Protein AF-A0A5S3XVM9-F1 (afdb_monomer)

Nearest PDB structures (foldseek):
  7xeb-assembly2_B  TM=9.869E-01  e=1.170E-10  Grimontia hollisae
  7vlz-assembly1_A  TM=9.837E-01  e=5.880E-10  Vibrio harveyi VHJR7
  3lmf-assembly1_A  TM=3.390E-01  e=9.776E+00  Nitrosospira multiformis ATCC 25196

Radius of gyration: 15.06 Å; Cα contacts (8 Å, |Δi|>4): 147; chains: 1; bounding box: 38×26×40 Å

Secondary structure (DSSP, 8-state):
--HHHHS-HHHHHHHT-HHHHHHHHHHHHHHHHH--SS--HHHHHHHHHHHHHHHHHHH-TT----TTHHHHHHHHHHHHHTSTTTT--SHHHHHHHHHHHHHHHHTT-TTTTHHHHHHHHHH--HHHHT---

Solvent-accessible surface area (backbone atoms only — not comparable to full-atom values): 7185 Å² total; per-residue (Å²): 132,67,60,82,75,67,50,57,67,80,52,44,42,63,61,49,28,46,68,50,51,37,53,46,20,54,52,34,21,58,47,23,65,66,54,84,34,64,42,46,74,66,54,29,52,41,32,46,50,52,28,30,38,40,52,41,38,75,76,33,89,82,25,75,72,53,88,66,35,62,60,36,42,48,51,17,50,52,29,33,67,69,27,93,38,63,78,45,91,46,35,40,22,49,49,30,48,50,34,48,55,53,25,34,49,48,70,73,42,49,79,80,44,50,68,58,55,52,50,49,68,70,66,60,48,72,74,55,73,74,48,88,87

pLDDT: mean 94.97, std 7.12, range [47.38, 98.94]

Structure (mmCIF, N/CA/C/O backbone):
data_AF-A0A5S3XVM9-F1
#
_entry.id   AF-A0A5S3XVM9-F1
#
loop_
_atom_site.group_PDB
_atom_site.id
_atom_site.type_symbol
_atom_site.label_atom_id
_atom_site.label_alt_id
_atom_site.label_comp_id
_atom_site.label_asym_id
_atom_site.label_entity_id
_atom_site.label_seq_id
_atom_site.pdbx_PDB_ins_code
_atom_site.Cartn_x
_atom_site.Cartn_y
_atom_site.Cartn_z
_atom_site.occupancy
_atom_site.B_iso_or_equiv
_atom_site.auth_seq_id
_atom_site.auth_comp_id
_atom_site.auth_asym_id
_atom_site.auth_atom_id
_atom_site.pdbx_PDB_model_num
ATOM 1 N N . ILE A 1 1 ? -17.166 11.830 -5.528 1.00 47.38 1 ILE A N 1
ATOM 2 C CA . ILE A 1 1 ? -16.435 11.640 -4.253 1.00 47.38 1 ILE A CA 1
ATOM 3 C C . ILE A 1 1 ? -16.619 10.179 -3.873 1.00 47.38 1 ILE A C 1
ATOM 5 O O . ILE A 1 1 ? -17.742 9.706 -3.960 1.00 47.38 1 ILE A O 1
ATOM 9 N N . ASN A 1 2 ? -15.532 9.458 -3.594 1.00 71.69 2 ASN A N 1
ATOM 10 C CA . ASN A 1 2 ? -15.569 8.036 -3.247 1.00 71.69 2 ASN A CA 1
ATOM 11 C C . ASN A 1 2 ? -16.148 7.871 -1.827 1.00 71.69 2 ASN A C 1
ATOM 13 O O . ASN A 1 2 ? -15.693 8.543 -0.896 1.00 71.69 2 ASN A O 1
ATOM 17 N N . GLU A 1 3 ? -17.158 7.014 -1.663 1.00 84.81 3 GLU A N 1
ATOM 18 C CA . GLU A 1 3 ? -17.840 6.794 -0.379 1.00 84.81 3 GLU A CA 1
ATOM 19 C C . GLU A 1 3 ? -16.887 6.263 0.702 1.00 84.81 3 GLU A C 1
ATOM 21 O O . GLU A 1 3 ? -17.074 6.580 1.874 1.00 84.81 3 GLU A O 1
ATOM 26 N N . LEU A 1 4 ? -15.795 5.583 0.320 1.00 86.50 4 LEU A N 1
ATOM 27 C CA . LEU A 1 4 ? -14.759 5.105 1.247 1.00 86.50 4 LEU A CA 1
ATOM 28 C C . LEU A 1 4 ? -14.209 6.210 2.167 1.00 86.50 4 LEU A C 1
ATOM 30 O O . LEU A 1 4 ? -13.967 5.957 3.344 1.00 86.50 4 LEU A O 1
ATOM 34 N N . PHE A 1 5 ? -14.049 7.436 1.664 1.00 93.19 5 PHE A N 1
ATOM 35 C CA . PHE A 1 5 ? -13.450 8.549 2.418 1.00 93.19 5 PHE A CA 1
ATOM 36 C C . PHE A 1 5 ? -14.481 9.413 3.151 1.00 93.19 5 PHE A C 1
ATOM 38 O O . PHE A 1 5 ? -14.125 10.179 4.040 1.00 93.19 5 PHE A O 1
ATOM 45 N N . SER A 1 6 ? -15.754 9.335 2.756 1.00 92.44 6 SER A N 1
ATOM 46 C CA . SER A 1 6 ? -16.795 10.303 3.144 1.00 92.44 6 SER A CA 1
ATOM 47 C C . SER A 1 6 ? -18.045 9.668 3.755 1.00 92.44 6 SER A C 1
ATOM 49 O O . SER A 1 6 ? -19.023 10.368 4.016 1.00 92.44 6 SER A O 1
ATOM 51 N N . ALA A 1 7 ? -18.020 8.353 3.993 1.00 93.75 7 ALA A N 1
ATOM 52 C CA . ALA A 1 7 ? -19.088 7.643 4.680 1.00 93.75 7 ALA A CA 1
ATOM 53 C C . ALA A 1 7 ? -19.375 8.252 6.071 1.00 93.75 7 ALA A C 1
ATOM 55 O O . ALA A 1 7 ? -18.475 8.812 6.700 1.00 93.75 7 ALA A O 1
ATOM 56 N N . PRO A 1 8 ? -20.611 8.125 6.591 1.00 94.94 8 PRO A N 1
ATOM 57 C CA . PRO A 1 8 ? -20.937 8.564 7.948 1.00 94.94 8 PRO A CA 1
ATOM 58 C C . PRO A 1 8 ? -20.008 7.942 9.003 1.00 94.94 8 PRO A C 1
ATOM 60 O O . PRO A 1 8 ? -19.632 6.778 8.860 1.00 94.94 8 PRO A O 1
ATOM 63 N N . SER A 1 9 ? -19.709 8.668 10.093 1.00 93.62 9 SER A N 1
ATOM 64 C CA . SER A 1 9 ? -18.784 8.199 11.152 1.00 93.62 9 SER A CA 1
ATOM 65 C C . SER A 1 9 ? -19.123 6.787 11.654 1.00 93.62 9 SER A C 1
ATOM 67 O O . SER A 1 9 ? -18.260 5.918 11.732 1.00 93.62 9 SER A O 1
ATOM 69 N N . SER A 1 10 ? -20.409 6.498 11.879 1.00 93.75 10 SER A N 1
ATOM 70 C CA . SER A 1 10 ? -20.860 5.179 12.338 1.00 93.75 10 SER A CA 1
ATOM 71 C C . SER A 1 10 ? -20.529 4.032 11.378 1.00 93.75 10 SER A C 1
ATOM 73 O O . SER A 1 10 ? -20.345 2.903 11.829 1.00 93.75 10 SER A O 1
ATOM 75 N N . ILE A 1 11 ? -20.465 4.304 10.072 1.00 95.56 11 ILE A N 1
ATOM 76 C CA . ILE A 1 11 ? -20.041 3.342 9.051 1.00 95.56 11 ILE A CA 1
ATOM 77 C C . ILE A 1 11 ? -18.518 3.257 9.022 1.00 95.56 11 ILE A C 1
ATOM 79 O O . ILE A 1 11 ? -17.975 2.157 8.994 1.00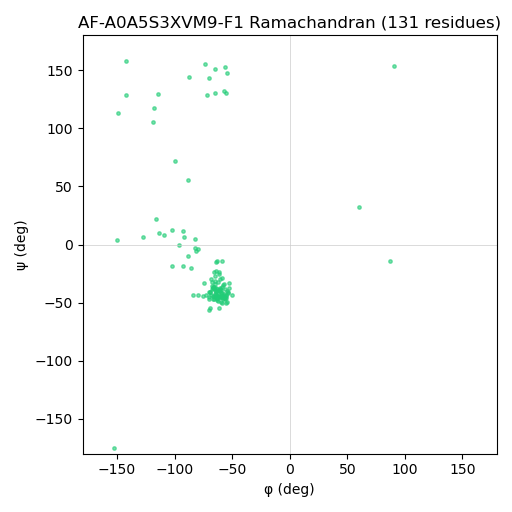 95.56 11 ILE A O 1
ATOM 83 N N . GLN A 1 12 ? -17.828 4.396 9.091 1.00 96.44 12 GLN A N 1
ATOM 84 C CA . GLN A 1 12 ? -16.367 4.451 9.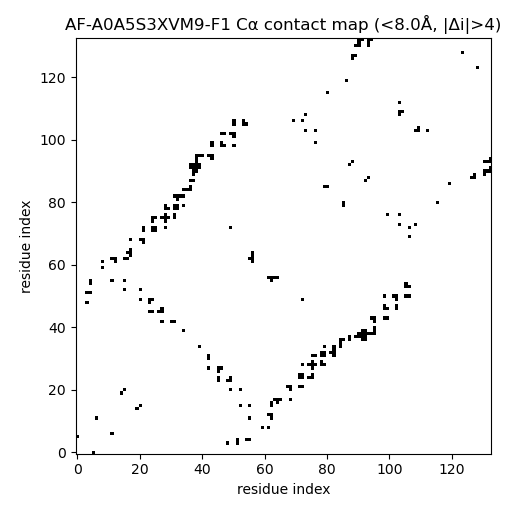130 1.00 96.44 12 GLN A CA 1
ATOM 85 C C . GLN A 1 12 ? -15.783 3.616 10.278 1.00 96.44 12 GLN A C 1
ATOM 87 O O . GLN A 1 12 ? -14.903 2.800 10.021 1.00 96.44 12 GLN A O 1
ATOM 92 N N . SER A 1 13 ? -16.318 3.720 11.500 1.00 94.50 13 SER A N 1
ATOM 93 C CA . SER A 1 13 ? -15.855 2.921 12.649 1.00 94.50 13 SER A CA 1
ATOM 94 C C . SER A 1 13 ? -16.115 1.418 12.520 1.00 94.50 13 SER A C 1
ATOM 96 O O . SER A 1 13 ? -15.433 0.622 13.160 1.00 94.50 13 SER A O 1
ATOM 98 N N . GLN A 1 14 ? -17.090 1.005 11.707 1.00 94.88 14 GLN A N 1
ATOM 99 C CA . GLN A 1 14 ? -17.353 -0.414 11.444 1.00 94.88 14 GLN A CA 1
ATOM 100 C C . GLN A 1 14 ? -16.456 -0.958 10.335 1.00 94.88 14 GLN A C 1
ATOM 102 O O . GLN A 1 14 ? -15.930 -2.065 10.443 1.00 94.88 14 GLN A O 1
ATOM 107 N N . VAL A 1 15 ? -16.301 -0.183 9.262 1.00 96.06 15 VAL A N 1
ATOM 108 C CA . VAL A 1 15 ? -15.509 -0.565 8.094 1.00 96.06 15 VAL A CA 1
ATOM 109 C C . VAL A 1 15 ? -14.033 -0.566 8.472 1.00 96.06 15 VAL A C 1
ATOM 111 O O . VAL A 1 15 ? -13.393 -1.611 8.424 1.00 96.06 15 VAL A O 1
ATOM 114 N N . TYR A 1 16 ? -13.511 0.546 8.979 1.00 98.06 16 TYR A N 1
ATOM 115 C CA . TYR A 1 16 ? -12.106 0.691 9.350 1.00 98.06 16 TYR A CA 1
ATOM 116 C C . TYR A 1 16 ? -11.854 0.247 10.793 1.00 98.06 16 TYR A C 1
ATOM 118 O O . TYR A 1 16 ? -11.328 0.986 11.617 1.00 98.06 16 TYR A O 1
ATOM 126 N N . SER A 1 17 ? -12.234 -0.986 11.124 1.00 98.25 17 SER A N 1
ATOM 127 C CA . SER A 1 17 ? -11.763 -1.619 12.356 1.00 98.25 17 SER A CA 1
ATOM 128 C C . SER A 1 17 ? -10.297 -2.037 12.204 1.00 98.25 17 SER A C 1
ATOM 130 O O . SER A 1 17 ? -9.827 -2.298 11.091 1.00 98.25 17 SER A O 1
ATOM 132 N N . SER A 1 18 ? -9.569 -2.155 13.322 1.00 98.62 18 SER A N 1
ATOM 133 C CA . SER A 1 18 ? -8.189 -2.662 13.280 1.00 98.62 18 SER A CA 1
ATOM 134 C C . SER A 1 18 ? -8.129 -4.036 12.600 1.00 98.62 18 SER A C 1
ATOM 136 O O . SER A 1 18 ? -7.272 -4.258 11.751 1.00 98.62 18 SER A O 1
ATOM 138 N N . ASP A 1 19 ? -9.060 -4.943 12.917 1.00 98.69 19 ASP A N 1
ATOM 139 C CA . ASP A 1 19 ? -9.080 -6.306 12.367 1.00 98.69 19 ASP A CA 1
ATOM 140 C C . ASP A 1 19 ? -9.291 -6.312 10.849 1.00 98.69 19 ASP A C 1
ATOM 142 O O . ASP A 1 19 ? -8.613 -7.049 10.130 1.00 98.69 19 ASP A O 1
ATOM 146 N N . ASN A 1 20 ? -10.172 -5.445 10.340 1.00 98.69 20 ASN A N 1
ATOM 147 C CA . ASN A 1 20 ? -10.393 -5.316 8.902 1.00 98.69 20 ASN A CA 1
ATOM 148 C C . ASN A 1 20 ? -9.150 -4.757 8.203 1.00 98.69 20 ASN A C 1
ATOM 150 O O . ASN A 1 20 ? -8.725 -5.299 7.184 1.00 98.69 20 ASN A O 1
ATOM 154 N N . MET A 1 21 ? -8.530 -3.717 8.772 1.00 98.81 21 MET A N 1
ATOM 155 C CA . MET A 1 21 ? -7.273 -3.169 8.254 1.00 98.81 21 MET A CA 1
ATOM 156 C C . MET A 1 21 ? -6.167 -4.232 8.230 1.00 98.81 21 MET A C 1
ATOM 158 O O . MET A 1 21 ? -5.459 -4.352 7.233 1.00 98.81 21 MET A O 1
ATOM 162 N N . TYR A 1 22 ? -6.061 -5.062 9.276 1.00 98.88 22 TYR A N 1
ATOM 163 C CA . TYR A 1 22 ? -5.118 -6.185 9.322 1.00 98.88 22 TYR A CA 1
ATOM 164 C C . TYR A 1 22 ? -5.347 -7.189 8.200 1.00 98.88 22 TYR A C 1
ATOM 166 O O . TYR A 1 22 ? -4.407 -7.628 7.537 1.00 98.88 22 TYR A O 1
ATOM 174 N N . ALA A 1 23 ? -6.602 -7.610 8.032 1.00 98.88 23 ALA A N 1
ATOM 175 C CA . ALA A 1 23 ? -6.970 -8.652 7.093 1.00 98.88 23 ALA A CA 1
ATOM 176 C C . ALA A 1 23 ? -6.691 -8.190 5.661 1.00 98.88 23 ALA A C 1
ATOM 178 O O . ALA A 1 23 ? -6.075 -8.924 4.887 1.00 98.88 23 ALA A O 1
ATOM 179 N N . VAL A 1 24 ? -7.061 -6.945 5.345 1.00 98.88 24 VAL A N 1
ATOM 180 C CA . VAL A 1 24 ? -6.777 -6.317 4.051 1.00 98.88 24 VAL A CA 1
ATOM 181 C C . VAL A 1 24 ? -5.272 -6.177 3.829 1.00 98.88 24 VAL A C 1
ATOM 183 O O . VAL A 1 24 ? -4.793 -6.547 2.761 1.00 98.88 24 VAL A O 1
ATOM 186 N N . ALA A 1 25 ? -4.507 -5.729 4.829 1.00 98.94 25 ALA A N 1
ATOM 187 C CA . ALA A 1 25 ? -3.053 -5.611 4.719 1.00 98.94 25 ALA A CA 1
ATOM 188 C C . ALA A 1 25 ? -2.378 -6.963 4.439 1.00 98.94 25 ALA A C 1
ATOM 190 O O . ALA A 1 25 ? -1.539 -7.070 3.546 1.00 98.94 25 ALA A O 1
ATOM 191 N N . ASN A 1 26 ? -2.781 -8.026 5.138 1.00 98.88 26 ASN A N 1
ATOM 192 C CA . ASN A 1 26 ? -2.246 -9.365 4.888 1.00 98.88 26 ASN A CA 1
ATOM 193 C C . ASN A 1 26 ? -2.629 -9.903 3.504 1.00 98.88 26 ASN A C 1
ATOM 195 O O . ASN A 1 26 ? -1.808 -10.552 2.859 1.00 98.88 26 ASN A O 1
ATOM 199 N N . HIS A 1 27 ? -3.841 -9.614 3.024 1.00 98.81 27 HIS A N 1
ATOM 200 C CA . HIS A 1 27 ? -4.245 -9.995 1.673 1.00 98.81 27 HIS A CA 1
ATOM 201 C C . HIS A 1 27 ? -3.432 -9.238 0.615 1.00 98.81 27 HIS A C 1
ATOM 203 O O . HIS A 1 27 ? -2.880 -9.853 -0.299 1.00 98.81 27 HIS A O 1
ATOM 209 N N . ALA A 1 28 ? -3.285 -7.919 0.780 1.00 98.88 28 ALA A N 1
ATOM 210 C CA . ALA A 1 28 ? -2.457 -7.088 -0.087 1.00 98.88 28 ALA A CA 1
ATOM 211 C C . ALA A 1 28 ? -1.010 -7.594 -0.112 1.00 98.88 28 ALA A C 1
ATOM 213 O O . ALA A 1 28 ? -0.432 -7.730 -1.182 1.00 98.88 28 ALA A O 1
ATOM 214 N N . LYS A 1 29 ? -0.444 -7.982 1.040 1.00 98.94 29 LYS A N 1
ATOM 215 C CA . LYS A 1 29 ? 0.891 -8.592 1.124 1.00 98.94 29 LYS A CA 1
ATOM 216 C C . LYS A 1 29 ? 1.018 -9.840 0.247 1.00 98.94 29 LYS A C 1
ATOM 218 O O . LYS A 1 29 ? 2.003 -9.963 -0.477 1.00 98.94 29 LYS A O 1
ATOM 223 N N . SER A 1 30 ? 0.049 -10.756 0.292 1.00 98.75 30 SER A N 1
ATOM 224 C CA . SER A 1 30 ? 0.073 -11.974 -0.530 1.00 98.75 30 SER A CA 1
ATOM 225 C C . SER A 1 30 ? 0.006 -11.680 -2.032 1.00 98.75 30 SER A C 1
ATOM 227 O O . SER A 1 30 ? 0.748 -12.285 -2.808 1.00 98.75 30 SER A O 1
ATOM 229 N N . LEU A 1 31 ? -0.830 -10.725 -2.448 1.00 98.75 31 LEU A N 1
ATOM 230 C CA . LEU A 1 31 ? -0.902 -10.301 -3.849 1.00 98.75 31 LEU A CA 1
ATOM 231 C C . LEU A 1 31 ? 0.378 -9.576 -4.284 1.00 98.75 31 LEU A C 1
ATOM 233 O O . LEU A 1 31 ? 0.951 -9.914 -5.313 1.00 98.75 31 LEU A O 1
ATOM 237 N N . SER A 1 32 ? 0.917 -8.680 -3.457 1.00 98.81 32 SER A N 1
ATOM 238 C CA . SER A 1 32 ? 2.193 -8.000 -3.704 1.00 98.81 32 SER A CA 1
ATOM 239 C C . SER A 1 32 ? 3.355 -8.971 -3.952 1.00 98.81 32 SER A C 1
ATOM 241 O O . SER A 1 32 ? 4.175 -8.750 -4.844 1.00 98.81 32 SER A O 1
ATOM 243 N N . GLN A 1 33 ? 3.421 -10.082 -3.210 1.00 98.69 33 GLN A N 1
ATOM 244 C CA . GLN A 1 33 ? 4.450 -11.117 -3.395 1.00 98.69 33 GLN A CA 1
ATOM 245 C C . GLN A 1 33 ? 4.363 -11.828 -4.751 1.00 98.69 33 GLN A C 1
ATOM 247 O O . GLN A 1 33 ? 5.370 -12.337 -5.236 1.00 98.69 33 GLN A O 1
ATOM 252 N N . THR A 1 34 ? 3.172 -11.880 -5.348 1.00 98.25 34 THR A N 1
ATOM 253 C CA . THR A 1 34 ? 2.897 -12.595 -6.605 1.00 98.25 34 THR A CA 1
ATOM 254 C C . THR A 1 34 ? 2.537 -11.658 -7.758 1.00 98.25 34 THR A C 1
ATOM 256 O O . THR A 1 34 ? 2.153 -12.118 -8.830 1.00 98.25 34 THR A O 1
ATOM 259 N N . TYR A 1 35 ? 2.707 -10.349 -7.555 1.00 98.62 35 TYR A N 1
ATOM 260 C CA . TYR A 1 35 ? 2.373 -9.312 -8.519 1.00 98.62 35 TYR A CA 1
ATOM 261 C C . TYR A 1 35 ? 3.095 -9.520 -9.857 1.00 98.62 35 TYR A C 1
ATOM 263 O O . TYR A 1 35 ? 4.304 -9.753 -9.892 1.00 98.62 35 TYR A O 1
ATOM 271 N N . ALA A 1 36 ? 2.333 -9.423 -10.949 1.00 98.06 36 ALA A N 1
ATOM 272 C CA . ALA A 1 36 ? 2.767 -9.792 -12.297 1.00 98.06 36 ALA A CA 1
ATOM 273 C C . ALA A 1 36 ? 3.283 -8.616 -13.152 1.00 98.06 36 ALA A C 1
ATOM 275 O O . ALA A 1 36 ? 3.638 -8.824 -14.310 1.00 98.06 36 ALA A O 1
ATOM 276 N N . GLY A 1 37 ? 3.282 -7.385 -12.623 1.00 96.56 37 GLY A N 1
ATOM 277 C CA . GLY A 1 37 ? 3.893 -6.222 -13.281 1.00 96.56 37 GLY A CA 1
ATOM 278 C C . GLY A 1 37 ? 3.038 -5.429 -14.264 1.00 96.56 37 GLY A C 1
ATOM 279 O O . GLY A 1 37 ? 3.391 -4.308 -14.600 1.00 96.56 37 GLY A O 1
ATOM 280 N N . GLY A 1 38 ? 1.894 -5.949 -14.706 1.00 95.50 38 GLY A N 1
ATOM 281 C CA . GLY A 1 38 ? 1.004 -5.275 -15.668 1.00 95.50 38 GLY A CA 1
ATOM 282 C C . GLY A 1 38 ? -0.117 -4.431 -15.053 1.00 95.50 38 GLY A C 1
ATOM 283 O O . GLY A 1 38 ? -1.048 -4.068 -15.768 1.00 95.50 38 GLY A O 1
ATOM 284 N N . GLY A 1 39 ? -0.068 -4.170 -13.745 1.00 96.38 39 GLY A N 1
ATOM 285 C CA . GLY A 1 39 ? -1.207 -3.674 -12.965 1.00 96.38 39 GLY A CA 1
ATOM 286 C C . GLY A 1 39 ? -2.056 -4.796 -12.362 1.00 96.38 39 GLY A C 1
ATOM 287 O O . GLY A 1 39 ? -2.068 -5.915 -12.873 1.00 96.38 39 GLY A O 1
ATOM 288 N N . ASP A 1 40 ? -2.733 -4.503 -11.254 1.00 97.94 40 ASP A N 1
ATOM 289 C CA . ASP A 1 40 ? -3.614 -5.438 -10.551 1.00 97.94 40 ASP A CA 1
ATOM 290 C C . ASP A 1 40 ? -4.752 -4.669 -9.859 1.00 97.94 40 ASP A C 1
ATOM 292 O O . ASP A 1 40 ? -4.528 -3.899 -8.924 1.00 97.94 40 ASP A O 1
ATOM 296 N N . VAL A 1 41 ? -5.982 -4.876 -10.341 1.00 97.12 41 VAL A N 1
ATOM 297 C CA . VAL A 1 41 ? -7.171 -4.144 -9.875 1.00 97.12 41 VAL A CA 1
ATOM 298 C C . VAL A 1 41 ? -7.561 -4.501 -8.441 1.00 97.12 41 VAL A C 1
ATOM 300 O O . VAL A 1 41 ? -8.108 -3.658 -7.730 1.00 97.12 41 VAL A O 1
ATOM 303 N N . ASP A 1 42 ? -7.271 -5.730 -8.009 1.00 97.81 42 ASP A N 1
ATOM 304 C CA . ASP A 1 42 ? -7.559 -6.172 -6.649 1.00 97.81 42 ASP A CA 1
ATOM 305 C C . ASP A 1 42 ? -6.537 -5.544 -5.703 1.00 97.81 42 ASP A C 1
ATO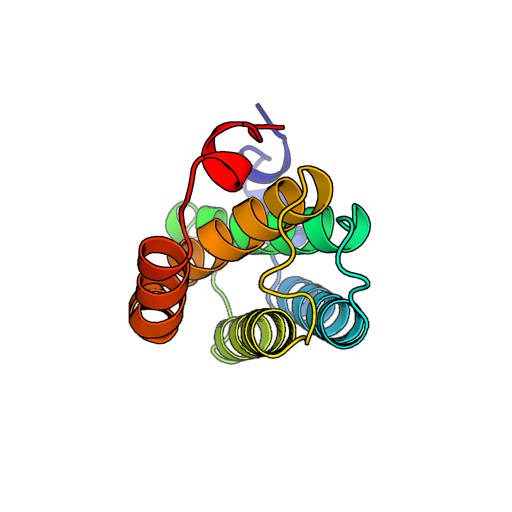M 307 O O . ASP A 1 42 ? -6.902 -4.978 -4.672 1.00 97.81 42 ASP A O 1
ATOM 311 N N . LEU A 1 43 ? -5.259 -5.548 -6.087 1.00 98.38 43 LEU A N 1
ATOM 312 C CA . LEU A 1 43 ? -4.206 -4.903 -5.309 1.00 98.38 43 LEU A CA 1
ATOM 313 C C . LEU A 1 43 ? -4.423 -3.387 -5.190 1.00 98.38 43 LEU A C 1
ATOM 315 O O . LEU A 1 43 ? -4.283 -2.835 -4.098 1.00 98.38 43 LEU A O 1
ATOM 319 N N . GLU A 1 44 ? -4.834 -2.731 -6.278 1.00 97.94 44 GLU A N 1
ATOM 320 C CA . GLU A 1 44 ? -5.263 -1.327 -6.284 1.00 97.94 44 GLU A CA 1
ATOM 321 C C . GLU A 1 44 ? -6.389 -1.068 -5.281 1.00 97.94 44 GLU A C 1
ATOM 323 O O . GLU A 1 44 ? -6.283 -0.161 -4.456 1.00 97.94 44 GLU A O 1
ATOM 328 N N . ALA A 1 45 ? -7.452 -1.877 -5.309 1.00 98.06 45 ALA A N 1
ATOM 329 C CA . ALA A 1 45 ? -8.593 -1.716 -4.413 1.00 98.06 45 ALA A CA 1
ATOM 330 C C . ALA A 1 45 ? -8.216 -1.916 -2.935 1.00 98.06 45 ALA A C 1
ATOM 332 O O . ALA A 1 45 ? -8.718 -1.200 -2.064 1.00 98.06 45 ALA A O 1
ATOM 333 N N . LEU A 1 46 ? -7.314 -2.855 -2.639 1.00 98.69 46 LEU A N 1
ATOM 334 C CA . LEU A 1 46 ? -6.849 -3.110 -1.275 1.00 98.69 46 LEU A CA 1
ATOM 335 C C . LEU A 1 46 ? -5.978 -1.960 -0.755 1.00 98.69 46 LEU A C 1
ATOM 337 O O . LEU A 1 46 ? -6.201 -1.495 0.361 1.00 98.69 46 LEU A O 1
ATOM 341 N N . PHE A 1 47 ? -5.033 -1.446 -1.548 1.00 98.62 47 PHE A N 1
ATOM 342 C CA . PHE A 1 47 ? -4.245 -0.276 -1.144 1.00 98.62 47 PHE A CA 1
ATOM 343 C C . PHE A 1 47 ? -5.101 0.990 -1.038 1.00 98.62 47 PHE A C 1
ATOM 345 O O . PHE A 1 47 ? -4.957 1.737 -0.072 1.00 98.62 47 PHE A O 1
ATOM 352 N N . LEU A 1 48 ? -6.074 1.176 -1.932 1.00 98.06 48 LEU A N 1
ATOM 353 C CA . LEU A 1 48 ? -7.071 2.242 -1.831 1.00 98.06 48 LEU A CA 1
ATOM 354 C C . LEU A 1 48 ? -7.845 2.183 -0.506 1.00 98.06 48 LEU A C 1
ATOM 356 O O . LEU A 1 48 ? -8.057 3.217 0.133 1.00 98.06 48 LEU A O 1
ATOM 360 N N . TYR A 1 49 ? -8.265 0.987 -0.092 1.00 98.44 49 TYR A N 1
ATOM 361 C CA . TYR A 1 49 ? -8.936 0.771 1.187 1.00 98.44 49 TYR A CA 1
ATOM 362 C C . TYR A 1 49 ? -8.025 1.122 2.369 1.00 98.44 49 TYR A C 1
ATOM 364 O O . TYR A 1 49 ? -8.446 1.837 3.277 1.00 98.44 49 TYR A O 1
ATOM 372 N N . LEU A 1 50 ? -6.766 0.669 2.349 1.00 98.75 50 LEU A N 1
ATOM 373 C CA . LEU A 1 50 ? -5.793 0.963 3.407 1.00 98.75 50 LEU A CA 1
ATOM 374 C C . LEU A 1 50 ? -5.503 2.465 3.506 1.00 98.75 50 LEU A C 1
ATOM 376 O O . LEU A 1 50 ? -5.518 3.026 4.602 1.00 98.75 50 LEU A O 1
ATOM 380 N N . ARG A 1 51 ? -5.316 3.133 2.363 1.00 98.50 51 ARG A N 1
ATOM 381 C CA . ARG A 1 51 ? -5.209 4.592 2.273 1.00 98.50 51 ARG A CA 1
ATOM 382 C C . ARG A 1 51 ? -6.411 5.279 2.915 1.00 98.50 51 ARG A C 1
ATOM 384 O O . ARG A 1 51 ? -6.239 6.199 3.711 1.00 98.50 51 ARG A O 1
ATOM 391 N N . ALA A 1 52 ? -7.622 4.849 2.562 1.00 98.25 52 ALA A N 1
ATOM 392 C CA . ALA A 1 52 ? -8.845 5.425 3.105 1.00 98.25 52 ALA A CA 1
ATOM 393 C C . ALA A 1 52 ? -8.953 5.215 4.621 1.00 98.25 52 ALA A C 1
ATOM 395 O O . ALA A 1 52 ? -9.351 6.138 5.324 1.00 98.25 52 ALA A O 1
ATOM 396 N N . GLY A 1 53 ? -8.529 4.057 5.131 1.00 98.31 53 GLY A N 1
ATOM 397 C CA . GLY A 1 53 ? -8.488 3.779 6.564 1.00 98.31 53 GLY A CA 1
ATOM 398 C C . GLY A 1 53 ? -7.610 4.758 7.340 1.00 98.31 53 GLY A C 1
ATOM 399 O O . GLY A 1 53 ? -8.092 5.358 8.295 1.00 98.31 53 GLY A O 1
ATOM 400 N N . PHE A 1 54 ? -6.365 4.984 6.909 1.00 98.38 54 PHE A N 1
ATOM 401 C CA . PHE A 1 54 ? -5.481 5.958 7.569 1.00 98.38 54 PHE A CA 1
ATOM 402 C C . PHE A 1 54 ? -5.961 7.404 7.420 1.00 98.38 54 PHE A C 1
ATOM 404 O O . PHE A 1 54 ? -5.874 8.184 8.365 1.00 98.38 54 PHE A O 1
ATOM 411 N N . TYR A 1 55 ? -6.528 7.763 6.264 1.00 97.38 55 TYR A N 1
ATOM 412 C CA . TYR A 1 55 ? -7.182 9.063 6.108 1.00 97.38 55 TYR A CA 1
ATOM 413 C C . TYR A 1 55 ? -8.303 9.243 7.140 1.00 97.38 55 TYR A C 1
ATOM 415 O O . TYR A 1 55 ? -8.395 10.280 7.792 1.00 97.38 55 TYR A O 1
ATOM 423 N N . VAL A 1 56 ? -9.160 8.234 7.302 1.00 97.75 56 VAL A N 1
ATOM 424 C CA . VAL A 1 56 ? -10.271 8.286 8.252 1.00 97.75 56 VAL A CA 1
ATOM 425 C C . VAL A 1 56 ? -9.771 8.333 9.691 1.00 97.75 56 VAL A C 1
ATOM 427 O O . VAL A 1 56 ? -10.267 9.168 10.434 1.00 97.75 56 VAL A O 1
ATOM 430 N N . GLU A 1 57 ? -8.791 7.514 10.076 1.00 97.81 57 GLU A N 1
ATOM 431 C CA . GLU A 1 57 ? -8.182 7.558 11.416 1.00 97.81 57 GLU A CA 1
ATOM 432 C C . GLU A 1 57 ? -7.681 8.969 11.764 1.00 97.81 57 GLU A C 1
ATOM 434 O O . GLU A 1 57 ? -7.903 9.462 12.867 1.00 97.81 57 GLU A O 1
ATOM 439 N N . PHE A 1 58 ? -7.078 9.670 10.799 1.00 96.50 58 PHE A N 1
ATOM 440 C CA . PHE A 1 58 ? -6.585 11.029 11.013 1.00 96.50 58 PHE A CA 1
ATOM 441 C C . PHE A 1 58 ? -7.703 12.056 11.279 1.00 96.50 58 PHE A C 1
ATOM 443 O O . PHE A 1 58 ? -7.524 12.981 12.072 1.00 96.50 58 PHE A O 1
ATOM 450 N N . TYR A 1 59 ? -8.856 11.930 10.611 1.00 96.50 59 TYR A N 1
ATOM 451 C CA . TYR A 1 59 ? -9.940 12.924 10.671 1.00 96.50 59 TYR A CA 1
ATOM 452 C C . TYR A 1 59 ? -11.115 12.540 11.577 1.00 96.50 59 TYR A C 1
ATOM 454 O O . TYR A 1 59 ? -11.903 13.412 11.953 1.00 96.50 59 TYR A O 1
ATOM 462 N N . ASN A 1 60 ? -11.260 11.263 11.923 1.00 96.19 60 ASN A N 1
ATOM 463 C CA . ASN A 1 60 ? -12.358 10.736 12.718 1.00 96.19 60 ASN A CA 1
ATOM 464 C C . ASN A 1 60 ? -11.829 10.111 14.014 1.00 96.19 60 ASN A C 1
ATOM 466 O O . ASN A 1 60 ? -11.339 8.988 14.021 1.00 96.19 60 ASN A O 1
ATOM 470 N N . ALA A 1 61 ? -12.023 10.817 15.130 1.00 95.25 61 ALA A N 1
ATOM 471 C CA . ALA A 1 61 ? -11.588 10.374 16.455 1.00 95.25 61 ALA A CA 1
ATOM 472 C C . ALA A 1 61 ? -12.271 9.081 16.953 1.00 95.25 61 ALA A C 1
ATOM 474 O O . ALA A 1 61 ? -11.788 8.478 17.911 1.00 95.25 61 ALA A O 1
ATOM 475 N N . ASP A 1 62 ? -13.370 8.646 16.323 1.00 95.81 62 ASP A N 1
ATOM 476 C CA . ASP A 1 62 ? -14.032 7.366 16.614 1.00 95.81 62 ASP A CA 1
ATOM 477 C C . ASP A 1 62 ? -13.321 6.167 15.948 1.00 95.81 62 ASP A C 1
ATOM 479 O O . ASP A 1 62 ? -13.735 5.017 16.128 1.00 95.81 62 ASP A O 1
ATOM 483 N N . VAL A 1 63 ? -12.278 6.416 15.150 1.00 97.69 63 VAL A N 1
ATOM 484 C CA . VAL A 1 63 ? -11.446 5.403 14.497 1.00 97.69 63 VAL A CA 1
ATOM 485 C C . VAL A 1 63 ? -10.021 5.549 15.007 1.00 97.69 63 VAL A C 1
ATOM 487 O O . VAL A 1 63 ? -9.385 6.574 14.808 1.00 97.69 63 VAL A O 1
ATOM 490 N N . ASN A 1 64 ? -9.519 4.512 15.669 1.00 97.19 64 ASN A N 1
ATOM 491 C CA . ASN A 1 64 ? -8.144 4.466 16.149 1.00 97.19 64 ASN A CA 1
ATOM 492 C C . ASN A 1 64 ? -7.604 3.049 15.983 1.00 97.19 64 ASN A C 1
ATOM 494 O O . ASN A 1 64 ? -8.238 2.078 16.418 1.00 97.19 64 ASN A O 1
ATOM 498 N N . PHE A 1 65 ? -6.443 2.918 15.355 1.00 98.31 65 PHE A N 1
ATOM 499 C CA . PHE A 1 65 ? -5.870 1.622 15.059 1.00 98.31 65 PHE A CA 1
ATOM 500 C C . PHE A 1 65 ? -5.013 1.092 16.200 1.00 98.31 65 PHE A C 1
ATOM 502 O O . PHE A 1 65 ? -4.297 1.800 16.910 1.00 98.31 65 PHE A O 1
ATOM 509 N N . SER A 1 66 ? -5.080 -0.223 16.374 1.00 98.50 66 SER A N 1
ATOM 510 C CA . SER A 1 66 ? -4.151 -0.938 17.237 1.00 98.50 66 SER A CA 1
ATOM 511 C C . SER A 1 66 ? -2.734 -0.854 16.666 1.00 98.50 66 SER A C 1
ATOM 513 O O . SER A 1 66 ? -2.538 -0.830 15.450 1.00 98.50 66 SER A O 1
ATOM 515 N N . SER A 1 67 ? -1.723 -0.899 17.538 1.00 98.00 67 SER A N 1
ATOM 516 C CA . SER A 1 67 ? -0.307 -0.714 17.171 1.00 98.00 67 SER A CA 1
ATOM 517 C C . SER A 1 67 ? 0.241 -1.714 16.143 1.00 98.00 67 SER A C 1
ATOM 519 O O . SER A 1 67 ? 1.311 -1.497 15.581 1.00 98.00 67 SER A O 1
ATOM 521 N N . TRP A 1 68 ? -0.472 -2.809 15.887 1.00 98.31 68 TRP A N 1
ATOM 522 C CA . TRP A 1 68 ? -0.095 -3.832 14.918 1.00 98.31 68 TRP A CA 1
ATOM 523 C C . TRP A 1 68 ? -0.603 -3.560 13.489 1.00 98.31 68 TRP A C 1
ATOM 525 O O . TRP A 1 68 ? -0.161 -4.242 12.565 1.00 98.31 68 TRP A O 1
ATOM 535 N N . VAL A 1 69 ? -1.484 -2.572 13.269 1.00 98.75 69 VAL A N 1
ATOM 536 C CA . VAL A 1 69 ? -2.039 -2.267 11.932 1.00 98.75 69 VAL A CA 1
ATOM 537 C C . VAL A 1 69 ? -0.973 -1.682 11.008 1.00 98.75 69 VAL A C 1
ATOM 539 O O . VAL A 1 69 ? -0.732 -2.223 9.931 1.00 98.75 69 VAL A O 1
ATOM 542 N N . GLN A 1 70 ? -0.297 -0.608 11.429 1.00 98.62 70 GLN A N 1
ATOM 543 C CA . GLN A 1 70 ? 0.717 0.057 10.604 1.00 98.62 70 GLN A CA 1
ATOM 544 C C . GLN A 1 70 ? 1.860 -0.894 10.193 1.00 98.62 70 GLN A C 1
ATOM 546 O O . GLN A 1 70 ? 2.165 -0.938 9.000 1.00 98.62 70 GLN A O 1
ATOM 551 N N . PRO A 1 71 ? 2.436 -1.729 11.087 1.00 98.69 71 PRO A N 1
ATOM 552 C CA . PRO A 1 71 ? 3.405 -2.749 10.682 1.00 98.69 71 PRO A CA 1
ATOM 553 C C . PRO A 1 71 ? 2.886 -3.730 9.620 1.00 98.69 71 PRO A C 1
ATOM 555 O O . PRO A 1 71 ? 3.630 -4.085 8.713 1.00 98.69 71 PRO A O 1
ATOM 558 N N . ALA A 1 72 ? 1.618 -4.148 9.684 1.00 98.88 72 ALA A N 1
ATOM 559 C CA . ALA A 1 72 ? 1.045 -5.048 8.680 1.00 98.88 72 ALA A CA 1
ATOM 560 C C . ALA A 1 72 ? 0.920 -4.379 7.302 1.00 98.88 72 ALA A C 1
ATOM 562 O O . ALA A 1 72 ? 1.169 -5.013 6.276 1.00 98.88 72 ALA A O 1
ATOM 563 N N . VAL A 1 73 ? 0.566 -3.091 7.268 1.00 98.81 73 VAL A N 1
ATOM 564 C CA . VAL A 1 73 ? 0.507 -2.320 6.016 1.00 98.81 73 VAL A CA 1
ATOM 565 C C . VAL A 1 73 ? 1.906 -2.093 5.449 1.00 98.81 73 VAL A C 1
ATOM 567 O O . VAL A 1 73 ? 2.115 -2.266 4.250 1.00 98.81 73 VAL A O 1
ATOM 570 N N . VAL A 1 74 ? 2.883 -1.794 6.306 1.00 98.75 74 VAL A N 1
ATOM 571 C CA . VAL A 1 74 ? 4.302 -1.728 5.927 1.00 98.75 74 VAL A CA 1
ATOM 572 C C . VAL A 1 74 ? 4.768 -3.041 5.308 1.00 98.75 74 VAL A C 1
ATOM 574 O O . VAL A 1 74 ? 5.399 -3.019 4.259 1.00 98.75 74 VAL A O 1
ATOM 577 N N . ASP A 1 75 ? 4.421 -4.182 5.900 1.00 98.88 75 ASP A N 1
ATOM 578 C CA . ASP A 1 75 ? 4.754 -5.498 5.354 1.00 98.88 75 ASP A CA 1
ATOM 579 C C . ASP A 1 75 ? 4.175 -5.718 3.943 1.00 98.88 75 ASP A C 1
ATOM 581 O O . ASP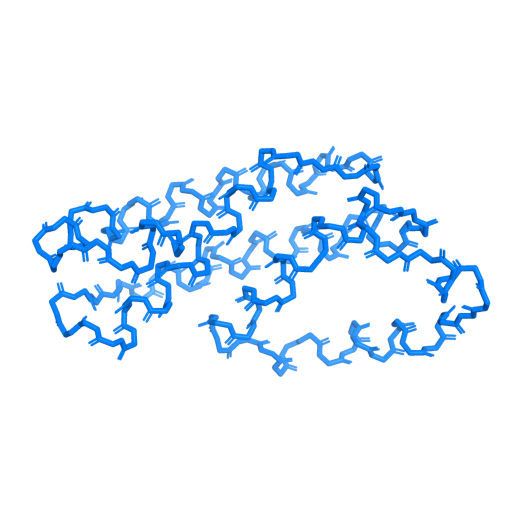 A 1 75 ? 4.819 -6.347 3.099 1.00 98.88 75 ASP A O 1
ATOM 585 N N . ALA A 1 76 ? 2.968 -5.212 3.673 1.00 98.88 76 ALA A N 1
ATOM 586 C CA . ALA A 1 76 ? 2.339 -5.292 2.357 1.00 98.88 76 ALA A CA 1
ATOM 587 C C . ALA A 1 76 ? 3.036 -4.402 1.318 1.00 98.88 76 ALA A C 1
ATOM 589 O O . ALA A 1 76 ? 3.241 -4.827 0.176 1.00 98.88 76 ALA A O 1
ATOM 590 N N . ILE A 1 77 ? 3.432 -3.190 1.720 1.00 98.69 77 ILE A N 1
ATOM 591 C CA . ILE A 1 77 ? 4.200 -2.263 0.881 1.00 98.69 77 ILE A CA 1
ATOM 592 C C . ILE A 1 77 ? 5.593 -2.836 0.603 1.00 98.69 77 ILE A C 1
ATOM 594 O O . ILE A 1 77 ? 6.029 -2.861 -0.545 1.00 98.69 77 ILE A O 1
ATOM 598 N N . ASP A 1 78 ? 6.283 -3.337 1.626 1.00 98.62 78 ASP A N 1
ATOM 599 C CA . ASP A 1 78 ? 7.611 -3.934 1.490 1.00 98.62 78 ASP A CA 1
ATOM 600 C C . ASP A 1 78 ? 7.575 -5.149 0.556 1.00 98.62 78 ASP A C 1
ATOM 602 O O . ASP A 1 78 ? 8.486 -5.334 -0.250 1.00 98.62 78 ASP A O 1
ATOM 606 N N . ALA A 1 79 ? 6.516 -5.963 0.609 1.00 98.81 79 ALA A N 1
ATOM 607 C CA . ALA A 1 79 ? 6.319 -7.049 -0.346 1.00 98.81 79 ALA A CA 1
ATOM 608 C C . ALA A 1 79 ? 6.193 -6.544 -1.794 1.00 98.81 79 ALA A C 1
ATOM 610 O O . ALA A 1 79 ? 6.756 -7.166 -2.693 1.00 98.81 79 ALA A O 1
ATOM 611 N N . PHE A 1 80 ? 5.501 -5.421 -2.021 1.00 98.56 80 PHE A N 1
ATOM 612 C CA . PHE A 1 80 ? 5.334 -4.841 -3.359 1.00 98.56 80 PHE A CA 1
ATOM 613 C C . PHE A 1 80 ? 6.650 -4.256 -3.876 1.00 98.56 80 PHE A C 1
ATOM 615 O O . PHE A 1 80 ? 7.068 -4.548 -4.991 1.00 98.56 80 PHE A O 1
ATOM 622 N N . VAL A 1 81 ? 7.343 -3.487 -3.031 1.00 97.56 81 VAL A N 1
ATOM 623 C CA . VAL A 1 81 ? 8.641 -2.866 -3.336 1.00 97.56 81 VAL A CA 1
ATOM 624 C C . VAL A 1 81 ? 9.714 -3.908 -3.662 1.00 97.56 81 VAL A C 1
ATOM 626 O O . VAL A 1 81 ? 10.555 -3.681 -4.529 1.00 97.56 81 VAL A O 1
ATOM 629 N N . ASN A 1 82 ? 9.700 -5.053 -2.976 1.00 97.81 82 ASN A N 1
ATOM 630 C CA . ASN A 1 82 ? 10.669 -6.129 -3.190 1.00 97.81 82 ASN A CA 1
ATOM 631 C C . ASN A 1 82 ? 10.318 -7.056 -4.371 1.00 97.81 82 ASN A C 1
ATOM 633 O O . ASN A 1 82 ? 11.088 -7.974 -4.664 1.00 97.81 82 ASN A O 1
ATOM 637 N N . ASN A 1 83 ? 9.178 -6.857 -5.040 1.00 98.38 83 ASN A N 1
ATOM 638 C CA . ASN A 1 83 ? 8.782 -7.662 -6.192 1.00 98.38 83 ASN A CA 1
ATOM 639 C C . ASN A 1 83 ? 9.675 -7.355 -7.414 1.00 98.38 83 ASN A C 1
ATOM 641 O O . ASN A 1 83 ? 10.048 -6.207 -7.659 1.00 98.38 83 ASN A O 1
ATOM 645 N N . SER A 1 84 ? 10.006 -8.369 -8.222 1.00 97.75 84 SER A N 1
ATOM 646 C CA . SER A 1 84 ? 10.840 -8.200 -9.424 1.00 97.75 84 SER A CA 1
ATOM 647 C C . SER A 1 84 ? 10.240 -7.264 -10.476 1.00 97.75 84 SER A C 1
ATOM 649 O O . SER A 1 84 ? 10.987 -6.691 -11.264 1.00 97.75 84 SER A O 1
ATOM 651 N N . HIS A 1 85 ? 8.918 -7.100 -10.470 1.00 97.62 85 HIS A N 1
ATOM 652 C CA . HIS A 1 85 ? 8.159 -6.247 -11.380 1.00 97.62 85 HIS A CA 1
ATOM 653 C C . HIS A 1 85 ? 7.939 -4.819 -10.858 1.00 97.62 85 HIS A C 1
ATOM 655 O O . HIS A 1 85 ? 7.215 -4.033 -11.463 1.00 97.62 85 HIS A O 1
ATOM 661 N N . PHE A 1 86 ? 8.546 -4.448 -9.728 1.00 96.62 86 PHE A N 1
ATOM 662 C CA . PHE A 1 86 ? 8.331 -3.144 -9.092 1.00 96.62 86 PHE A CA 1
ATOM 663 C C . PHE A 1 86 ? 8.790 -1.928 -9.927 1.00 96.62 86 PHE A C 1
ATOM 665 O O . PHE A 1 86 ? 8.442 -0.790 -9.622 1.00 96.62 86 PHE A O 1
ATOM 672 N N . TYR A 1 87 ? 9.598 -2.145 -10.965 1.00 94.69 87 TYR A N 1
ATOM 673 C CA . TYR A 1 87 ? 10.064 -1.091 -11.874 1.00 94.69 87 TYR A CA 1
ATOM 674 C C . TYR A 1 87 ? 9.564 -1.292 -13.307 1.00 94.69 87 TYR A C 1
ATOM 676 O O . TYR A 1 87 ? 10.195 -0.804 -14.248 1.00 94.69 87 TYR A O 1
ATOM 684 N N . ASP A 1 88 ? 8.475 -2.037 -13.485 1.00 95.12 88 ASP A N 1
ATOM 685 C CA . ASP A 1 88 ? 7.890 -2.234 -14.802 1.00 95.12 88 ASP A CA 1
ATOM 686 C C . ASP A 1 88 ? 7.354 -0.903 -15.346 1.00 95.12 88 ASP A C 1
ATOM 688 O O . ASP A 1 88 ? 6.635 -0.158 -14.688 1.00 95.12 88 ASP A O 1
ATOM 692 N N . ASP A 1 89 ? 7.716 -0.587 -16.584 1.00 93.81 89 ASP A N 1
ATOM 693 C CA . ASP A 1 89 ? 7.419 0.703 -17.200 1.00 93.81 89 ASP A CA 1
ATOM 694 C C . ASP A 1 89 ? 6.197 0.579 -18.125 1.00 93.81 89 ASP A C 1
ATOM 696 O O . ASP A 1 89 ? 6.318 0.559 -19.355 1.00 93.81 89 ASP A O 1
ATOM 700 N N . ASN A 1 90 ? 5.012 0.420 -17.529 1.00 93.94 90 ASN A N 1
ATOM 701 C CA . ASN A 1 90 ? 3.728 0.355 -18.232 1.00 93.94 90 ASN A CA 1
ATOM 702 C C . ASN A 1 90 ? 2.600 1.066 -17.451 1.00 93.94 90 ASN A C 1
ATOM 704 O O . ASN A 1 90 ? 2.693 1.228 -16.237 1.00 93.94 90 ASN A O 1
ATOM 708 N N . ASP A 1 91 ? 1.535 1.477 -18.151 1.00 94.19 91 ASP A N 1
ATOM 709 C CA . ASP A 1 91 ? 0.389 2.213 -17.575 1.00 94.19 91 ASP A CA 1
ATOM 710 C C . ASP A 1 91 ? -0.285 1.439 -16.427 1.00 94.19 91 ASP A C 1
ATOM 712 O O . ASP A 1 91 ? -0.508 1.974 -15.343 1.00 94.19 91 ASP A O 1
ATOM 716 N N . GLY A 1 92 ? -0.532 0.139 -16.622 1.00 95.62 92 GLY A N 1
ATOM 717 C CA . GLY A 1 92 ? -1.156 -0.702 -15.600 1.00 95.62 92 GLY A CA 1
ATOM 718 C C . GLY A 1 92 ? -0.337 -0.762 -14.310 1.00 95.62 92 GLY A C 1
ATOM 719 O O . GLY A 1 92 ? -0.891 -0.620 -13.222 1.00 95.62 92 GLY A O 1
ATOM 720 N N . HIS A 1 93 ? 0.989 -0.881 -14.416 1.00 95.62 93 HIS A N 1
ATOM 721 C CA . HIS A 1 93 ? 1.868 -0.752 -13.258 1.00 95.62 93 HIS A CA 1
ATOM 722 C C . HIS A 1 93 ? 1.756 0.618 -12.595 1.00 95.62 93 HIS A C 1
ATOM 724 O O . HIS A 1 93 ? 1.642 0.690 -11.373 1.00 95.62 93 HIS A O 1
ATOM 730 N N . GLY A 1 94 ? 1.753 1.691 -13.390 1.00 94.50 94 GLY A N 1
ATOM 731 C CA . GLY A 1 94 ? 1.623 3.063 -12.905 1.00 94.50 94 GLY A CA 1
ATOM 732 C C . GLY A 1 94 ? 0.394 3.276 -12.018 1.00 94.50 94 GLY A C 1
ATOM 733 O O . GLY A 1 94 ? 0.515 3.902 -10.964 1.00 94.50 94 GLY A O 1
ATOM 734 N N . LYS A 1 95 ? -0.757 2.696 -12.385 1.00 94.38 95 LYS A N 1
ATOM 735 C CA . LYS A 1 95 ? -1.996 2.751 -11.585 1.00 94.38 95 LYS A CA 1
ATOM 736 C C . LYS A 1 95 ? -1.846 2.103 -10.219 1.00 94.38 95 LYS A C 1
ATOM 738 O O . LYS A 1 95 ? -2.079 2.750 -9.198 1.00 94.38 95 LYS A O 1
ATOM 743 N N . THR A 1 96 ? -1.407 0.846 -10.196 1.00 96.81 96 THR A N 1
ATOM 744 C CA . THR A 1 96 ? -1.180 0.116 -8.945 1.00 96.81 96 THR A CA 1
ATOM 745 C C . THR A 1 96 ? -0.139 0.822 -8.088 1.00 96.81 96 THR A C 1
ATOM 747 O O . THR A 1 96 ? -0.348 1.039 -6.894 1.00 96.81 96 THR A O 1
ATOM 750 N N . LEU A 1 97 ? 0.959 1.254 -8.705 1.00 95.81 97 LEU A N 1
ATOM 751 C CA . LEU A 1 97 ? 2.037 1.945 -8.022 1.00 95.81 97 LEU A CA 1
ATOM 752 C C . LEU A 1 97 ? 1.570 3.257 -7.374 1.00 95.81 97 LEU A C 1
ATOM 754 O O . LEU A 1 97 ? 1.979 3.552 -6.250 1.00 95.81 97 LEU A O 1
ATOM 758 N N . ALA A 1 98 ? 0.710 4.032 -8.038 1.00 95.25 98 ALA A N 1
ATOM 759 C CA . ALA A 1 98 ? 0.196 5.285 -7.495 1.00 95.25 98 ALA A CA 1
ATOM 760 C C . ALA A 1 98 ? -0.551 5.070 -6.167 1.00 95.25 98 ALA A C 1
ATOM 762 O O . ALA A 1 98 ? -0.290 5.781 -5.195 1.00 95.25 98 ALA A O 1
ATOM 763 N N . GLU A 1 99 ? -1.423 4.062 -6.083 1.00 97.00 99 GLU A N 1
ATOM 764 C CA . GLU A 1 99 ? -2.141 3.746 -4.839 1.00 97.00 99 GLU A CA 1
ATOM 765 C C . GLU A 1 99 ? -1.191 3.277 -3.726 1.00 97.00 99 GLU A C 1
ATOM 767 O O . GLU A 1 99 ? -1.326 3.705 -2.573 1.00 97.00 99 GLU A O 1
ATOM 772 N N . VAL A 1 100 ? -0.169 2.483 -4.061 1.00 97.12 100 VAL A N 1
ATOM 773 C CA . VAL A 1 100 ? 0.857 2.056 -3.095 1.00 97.12 100 VAL A CA 1
ATOM 774 C C . VAL A 1 100 ? 1.641 3.259 -2.555 1.00 97.12 100 VAL A C 1
ATOM 776 O O . VAL A 1 100 ? 1.786 3.390 -1.340 1.00 97.12 100 VAL A O 1
ATOM 779 N N . ILE A 1 101 ? 2.106 4.170 -3.421 1.00 95.44 101 ILE A N 1
ATOM 780 C CA . ILE A 1 101 ? 2.859 5.374 -3.018 1.00 95.44 101 ILE A CA 1
ATOM 781 C C . ILE A 1 101 ? 2.025 6.263 -2.098 1.00 95.44 101 ILE A C 1
ATOM 783 O O . ILE A 1 101 ? 2.521 6.734 -1.076 1.00 95.4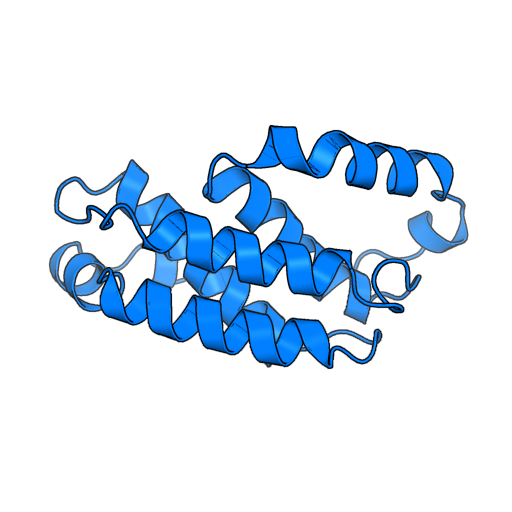4 101 ILE A O 1
ATOM 787 N N . ILE A 1 102 ? 0.754 6.494 -2.429 1.00 96.38 102 ILE A N 1
ATOM 788 C CA . ILE A 1 102 ? -0.101 7.345 -1.593 1.00 96.38 102 ILE A CA 1
ATOM 789 C C . ILE A 1 102 ? -0.375 6.658 -0.244 1.00 96.38 102 ILE A C 1
ATOM 791 O O . ILE A 1 102 ? -0.449 7.327 0.788 1.00 96.38 102 ILE A O 1
ATOM 795 N N . THR A 1 103 ? -0.450 5.324 -0.217 1.00 97.69 103 THR A N 1
ATOM 796 C CA . THR A 1 103 ? -0.560 4.564 1.037 1.00 97.69 103 THR A CA 1
ATOM 797 C C . THR A 1 103 ? 0.711 4.659 1.888 1.00 97.69 103 THR A C 1
ATOM 799 O O . THR A 1 103 ? 0.596 4.758 3.108 1.00 97.69 103 THR A O 1
ATOM 802 N N . MET A 1 104 ? 1.912 4.699 1.287 1.00 97.06 104 MET A N 1
ATOM 803 C CA . MET A 1 104 ? 3.168 4.931 2.025 1.00 97.06 104 MET A CA 1
ATOM 804 C C . MET A 1 104 ? 3.115 6.226 2.840 1.0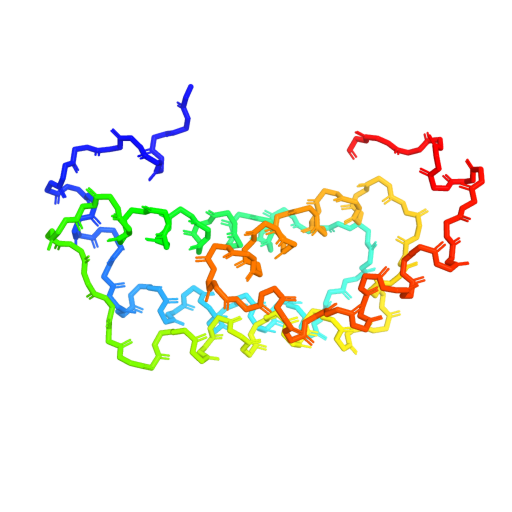0 97.06 104 MET A C 1
ATOM 806 O O . MET A 1 104 ? 3.537 6.238 3.994 1.00 97.06 104 MET A O 1
ATOM 810 N N . ASP A 1 105 ? 2.610 7.305 2.241 1.00 96.06 105 ASP A N 1
ATOM 811 C CA . ASP A 1 105 ? 2.472 8.602 2.910 1.00 96.06 105 ASP A CA 1
ATOM 812 C C . ASP A 1 105 ? 1.333 8.595 3.935 1.00 96.06 105 ASP A C 1
ATOM 814 O O . ASP A 1 105 ? 1.528 9.027 5.066 1.00 96.06 105 ASP A O 1
ATOM 818 N N . SER A 1 106 ? 0.184 8.009 3.584 1.00 97.00 106 SER A N 1
ATOM 819 C CA . SER A 1 106 ? -0.981 7.937 4.481 1.00 97.00 106 SER A CA 1
ATOM 820 C C . SER A 1 106 ? -0.693 7.137 5.754 1.00 97.00 106 SER A C 1
ATOM 822 O O . SER A 1 106 ? -1.213 7.466 6.810 1.00 97.00 106 SER A O 1
ATOM 824 N N . ALA A 1 107 ? 0.165 6.116 5.677 1.00 96.44 107 ALA A N 1
ATOM 825 C CA . ALA A 1 107 ? 0.630 5.356 6.837 1.00 96.44 107 ALA A CA 1
ATOM 826 C C . ALA A 1 107 ? 1.792 6.037 7.601 1.00 96.44 107 ALA A C 1
ATOM 828 O O . ALA A 1 107 ? 2.354 5.428 8.514 1.00 96.44 107 ALA A O 1
ATOM 829 N N . GLU A 1 108 ? 2.194 7.255 7.217 1.00 95.75 108 GLU A N 1
ATOM 830 C CA . GLU A 1 108 ? 3.336 8.020 7.750 1.00 95.75 108 GLU A CA 1
ATOM 831 C C . GLU A 1 108 ? 4.707 7.326 7.584 1.00 95.75 108 GLU A C 1
ATOM 833 O O . GLU A 1 108 ? 5.626 7.466 8.398 1.00 95.75 108 GLU A O 1
ATOM 838 N N . GLN A 1 109 ? 4.871 6.553 6.506 1.00 96.25 109 GLN A N 1
ATOM 839 C CA . GLN A 1 109 ? 6.071 5.751 6.227 1.00 96.25 109 GLN A CA 1
ATOM 840 C C . GLN A 1 109 ? 6.920 6.281 5.067 1.00 96.25 109 GLN A C 1
ATOM 842 O O . GLN A 1 109 ? 7.892 5.640 4.665 1.00 96.25 109 GLN A O 1
ATOM 847 N N . GLN A 1 110 ? 6.620 7.465 4.535 1.00 92.62 110 GLN A N 1
ATOM 848 C CA . GLN A 1 110 ? 7.306 8.075 3.392 1.00 92.62 110 GLN A CA 1
ATOM 849 C C . GLN A 1 110 ? 8.837 8.143 3.557 1.00 92.62 110 GLN A C 1
ATOM 851 O O . GLN A 1 110 ? 9.586 7.967 2.594 1.00 92.62 110 GLN A O 1
ATOM 856 N N . HIS A 1 111 ? 9.329 8.315 4.787 1.00 94.31 111 HIS A N 1
ATOM 857 C CA . HIS A 1 111 ? 10.761 8.348 5.094 1.00 94.31 111 HIS A CA 1
ATOM 858 C C . HIS A 1 111 ? 11.474 7.006 4.823 1.00 94.31 111 HIS A C 1
ATOM 860 O O . HIS A 1 111 ? 12.627 7.001 4.382 1.00 94.31 111 HIS A O 1
ATOM 866 N N . ARG A 1 112 ? 10.792 5.869 5.025 1.00 95.81 112 ARG A N 1
ATOM 867 C CA . ARG A 1 112 ? 11.319 4.512 4.789 1.00 95.81 112 ARG A CA 1
ATOM 868 C C . ARG A 1 112 ? 11.609 4.263 3.307 1.00 95.81 112 ARG A C 1
ATOM 870 O O . ARG A 1 112 ? 12.560 3.560 2.969 1.00 95.81 112 ARG A O 1
ATOM 877 N N . TYR A 1 113 ? 10.834 4.891 2.424 1.00 94.94 113 TYR A N 1
ATOM 878 C CA . TYR A 1 113 ? 10.854 4.642 0.981 1.00 94.94 113 TYR A CA 1
ATOM 879 C C . TYR A 1 113 ? 11.615 5.709 0.175 1.00 94.94 113 TYR A C 1
ATOM 881 O O . TYR A 1 113 ? 11.595 5.701 -1.054 1.00 94.94 113 TYR A O 1
ATOM 889 N N . LEU A 1 114 ? 12.387 6.590 0.822 1.00 93.56 114 LEU A N 1
ATOM 890 C CA . LEU A 1 114 ? 13.198 7.597 0.117 1.00 93.56 114 LEU A CA 1
ATOM 891 C C . LEU A 1 114 ? 14.187 6.989 -0.890 1.00 93.56 114 LEU A C 1
ATOM 893 O O . LEU A 1 114 ? 14.454 7.579 -1.938 1.00 93.56 114 LEU A O 1
ATOM 897 N N . ASN A 1 115 ? 14.736 5.806 -0.601 1.00 92.56 115 ASN A N 1
ATOM 898 C CA . ASN A 1 115 ? 15.623 5.111 -1.539 1.00 92.56 115 ASN A CA 1
ATOM 899 C C . ASN A 1 115 ? 14.878 4.652 -2.798 1.00 92.56 115 ASN A C 1
ATOM 901 O O . ASN A 1 115 ? 15.425 4.749 -3.893 1.00 92.56 115 ASN A O 1
ATOM 905 N N . VAL A 1 116 ? 13.629 4.214 -2.650 1.00 92.31 116 VAL A N 1
ATOM 906 C CA . VAL A 1 116 ? 12.751 3.842 -3.763 1.00 92.31 116 VAL A CA 1
ATOM 907 C C . VAL A 1 116 ? 12.468 5.057 -4.652 1.00 92.31 116 VAL A C 1
ATOM 909 O O . VAL A 1 116 ? 12.669 4.984 -5.863 1.00 92.31 116 VAL A O 1
ATOM 912 N N . VAL A 1 117 ? 12.137 6.208 -4.056 1.00 89.38 117 VAL A N 1
ATOM 913 C CA . VAL A 1 117 ? 11.913 7.464 -4.797 1.00 89.38 117 VAL A CA 1
ATOM 914 C C . VAL A 1 117 ? 13.151 7.877 -5.596 1.00 89.38 117 VAL A C 1
ATOM 916 O O . VAL A 1 117 ? 13.050 8.229 -6.771 1.00 89.38 117 VAL A O 1
ATOM 919 N N . LYS A 1 118 ? 14.346 7.778 -5.000 1.00 93.81 118 LYS A N 1
ATOM 920 C CA . LYS A 1 118 ? 15.607 8.045 -5.713 1.00 93.81 118 LYS A CA 1
ATOM 921 C C . LYS A 1 118 ? 15.801 7.119 -6.915 1.00 93.81 118 LYS A C 1
ATOM 923 O O . LYS A 1 118 ?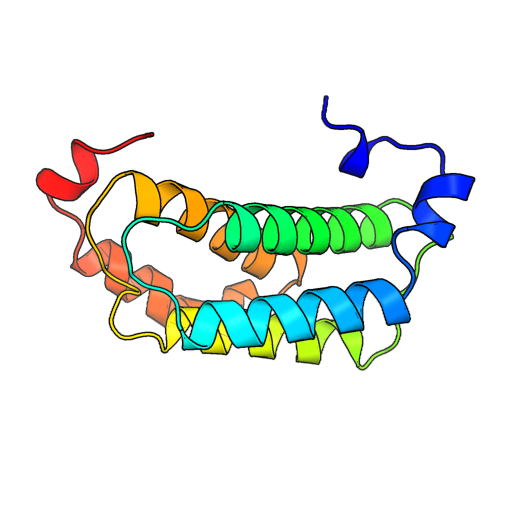 16.286 7.573 -7.952 1.00 93.81 118 LYS A O 1
ATOM 928 N N . GLN A 1 119 ? 15.437 5.841 -6.793 1.00 93.12 119 GLN A N 1
ATOM 929 C CA . GLN A 1 119 ? 15.537 4.889 -7.901 1.00 93.12 119 GLN A CA 1
ATOM 930 C C . GLN A 1 119 ? 14.606 5.274 -9.055 1.00 93.12 119 GLN A C 1
ATOM 932 O O . GLN A 1 119 ? 15.053 5.256 -10.199 1.00 93.12 119 GLN A O 1
ATOM 937 N N . TRP A 1 120 ? 13.367 5.698 -8.785 1.00 89.12 120 TRP A N 1
ATOM 938 C CA . TRP A 1 120 ? 12.468 6.188 -9.839 1.00 89.12 120 TRP A CA 1
ATOM 939 C C . TRP A 1 120 ? 13.004 7.431 -10.532 1.00 89.12 120 TRP A C 1
ATOM 941 O O . TRP A 1 120 ? 13.095 7.443 -11.754 1.00 89.12 120 TRP A O 1
ATOM 951 N N . LEU A 1 121 ? 13.445 8.435 -9.769 1.00 91.50 121 LEU A N 1
ATOM 952 C CA . LEU A 1 121 ? 14.042 9.646 -10.342 1.00 91.50 121 LEU A CA 1
ATOM 953 C C . LEU A 1 121 ? 15.261 9.331 -11.221 1.00 91.50 121 LEU A C 1
ATOM 955 O O . LEU A 1 121 ? 15.468 9.983 -12.237 1.00 91.50 121 LEU A O 1
ATOM 959 N N . THR A 1 122 ? 16.049 8.315 -10.856 1.00 94.94 122 THR A N 1
ATOM 960 C CA . THR A 1 122 ? 17.219 7.883 -11.640 1.00 94.94 122 THR A CA 1
ATOM 961 C C . THR A 1 122 ? 16.830 7.125 -12.913 1.00 94.94 122 THR A C 1
ATOM 963 O O . THR A 1 122 ? 17.538 7.198 -13.913 1.00 94.94 122 THR A O 1
ATOM 966 N N . ARG A 1 123 ? 15.728 6.367 -12.881 1.00 91.62 123 ARG A N 1
ATOM 967 C CA . ARG A 1 123 ? 15.242 5.549 -14.008 1.00 91.62 123 ARG A CA 1
ATOM 968 C C . ARG A 1 123 ? 14.365 6.329 -14.984 1.00 91.62 123 ARG A C 1
ATOM 970 O O . ARG A 1 123 ? 14.203 5.886 -16.120 1.00 91.62 123 ARG A O 1
ATOM 977 N N . PHE A 1 124 ? 13.805 7.450 -14.537 1.00 90.81 124 PHE A N 1
ATOM 978 C CA . PHE A 1 124 ? 12.886 8.267 -15.312 1.00 90.81 124 PHE A CA 1
ATOM 979 C C . PHE A 1 124 ? 13.500 8.693 -16.651 1.00 90.81 124 PHE A C 1
ATOM 981 O O . PHE A 1 124 ? 14.621 9.197 -16.719 1.00 90.81 124 PHE A O 1
ATOM 988 N N . ASN A 1 125 ? 12.744 8.483 -17.725 1.00 92.69 125 ASN A N 1
ATOM 989 C CA . ASN A 1 125 ? 13.113 8.820 -19.094 1.00 92.69 125 ASN A CA 1
ATOM 990 C C . ASN A 1 125 ? 11.844 9.092 -19.927 1.00 92.69 125 ASN A C 1
ATOM 992 O O . ASN A 1 125 ? 10.729 9.079 -19.404 1.00 92.69 125 ASN A O 1
ATOM 996 N N . GLU A 1 126 ? 12.003 9.322 -21.232 1.00 93.12 126 GLU A N 1
ATOM 997 C CA . GLU A 1 126 ? 10.889 9.628 -22.142 1.00 93.12 126 GLU A CA 1
ATOM 998 C C . GLU A 1 126 ? 9.813 8.529 -22.205 1.00 93.12 126 GLU A C 1
ATOM 1000 O O . GLU A 1 126 ? 8.646 8.842 -22.422 1.00 93.12 126 GLU A O 1
ATOM 1005 N N . SER A 1 127 ? 10.167 7.256 -21.978 1.00 91.00 127 SER A N 1
ATOM 1006 C CA . SER A 1 127 ? 9.192 6.158 -21.976 1.00 91.00 127 SER A CA 1
ATOM 1007 C C . SER A 1 127 ? 8.252 6.229 -20.774 1.00 91.00 127 SER A C 1
ATOM 1009 O O . SER A 1 12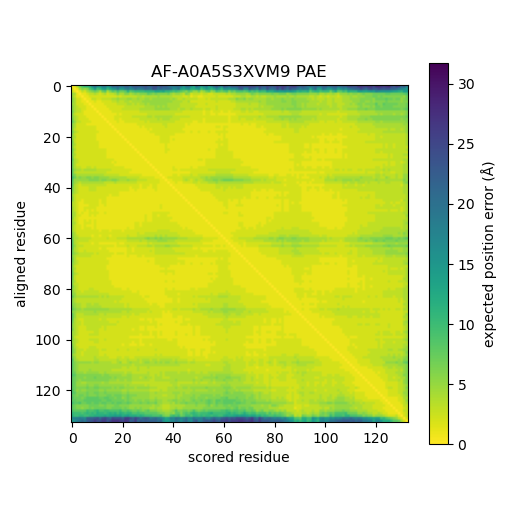7 ? 7.050 6.050 -20.951 1.00 91.00 127 SER A O 1
ATOM 1011 N N . TYR A 1 128 ? 8.771 6.569 -19.590 1.00 88.12 128 TYR A N 1
ATOM 1012 C CA . TYR A 1 128 ? 7.946 6.850 -18.411 1.00 88.12 128 TYR A CA 1
ATOM 1013 C C . TYR A 1 128 ? 7.082 8.099 -18.622 1.00 88.12 128 TYR A C 1
ATOM 1015 O O . TYR A 1 128 ? 5.904 8.098 -18.288 1.00 88.12 128 TYR A O 1
ATOM 1023 N N . ALA A 1 129 ? 7.642 9.162 -19.213 1.00 86.88 129 ALA A N 1
ATOM 1024 C CA . ALA A 1 129 ? 6.918 10.415 -19.455 1.00 86.88 129 ALA A CA 1
ATOM 1025 C C . ALA A 1 129 ? 5.740 10.270 -20.438 1.00 86.88 129 ALA A C 1
ATOM 1027 O O . ALA A 1 129 ? 4.821 11.087 -20.425 1.00 86.88 129 ALA A O 1
ATOM 1028 N N . ALA A 1 130 ? 5.768 9.248 -21.296 1.00 88.19 130 ALA A N 1
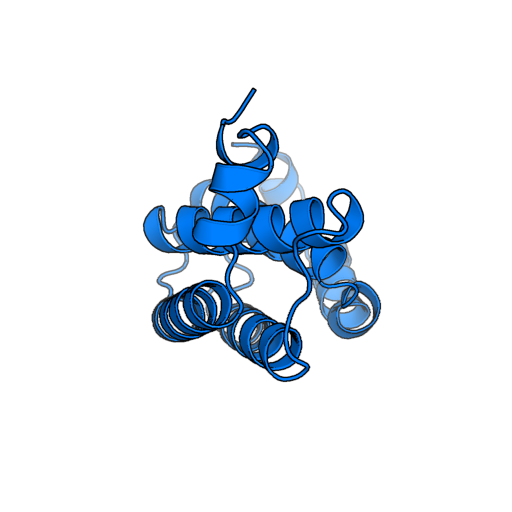ATOM 1029 C CA . ALA A 1 130 ? 4.710 8.959 -22.260 1.00 88.19 130 ALA A CA 1
ATOM 1030 C C . ALA A 1 130 ? 3.513 8.188 -21.664 1.00 88.19 130 ALA A C 1
ATOM 1032 O O . ALA A 1 130 ? 2.528 7.975 -22.372 1.00 88.19 130 ALA A O 1
ATOM 1033 N N . LYS A 1 131 ? 3.594 7.765 -20.396 1.00 82.94 131 LYS A N 1
ATOM 1034 C CA . LYS A 1 131 ? 2.602 6.937 -19.696 1.00 82.94 131 LYS A CA 1
ATOM 1035 C C . LYS A 1 131 ? 1.975 7.754 -18.567 1.00 82.94 131 LYS A C 1
ATOM 1037 O O . LYS A 1 131 ? 2.685 8.416 -17.815 1.00 82.94 131 LYS A O 1
ATOM 1042 N N . TRP A 1 132 ? 0.646 7.789 -18.491 1.00 65.19 132 TRP A N 1
ATOM 1043 C CA . TRP A 1 132 ? -0.083 8.668 -17.554 1.00 65.19 132 TRP A CA 1
ATOM 1044 C C . TRP A 1 132 ? -1.425 8.087 -17.095 1.00 65.19 132 TRP A C 1
ATOM 1046 O O . TRP A 1 132 ? -2.182 8.774 -16.410 1.00 65.19 132 TRP A O 1
ATOM 1056 N N . ASN A 1 133 ? -1.758 6.860 -17.505 1.00 54.91 133 ASN A N 1
ATOM 1057 C CA . ASN A 1 133 ? -3.071 6.286 -17.229 1.00 54.91 133 ASN A CA 1
ATOM 1058 C C . ASN A 1 133 ? -2.994 5.209 -16.179 1.00 54.91 133 ASN A C 1
ATOM 1060 O O . ASN A 1 133 ? -2.455 4.132 -16.500 1.00 54.91 133 ASN A O 1
#

Foldseek 3Di:
DDCLQVPDLVVLLVCLAQVNLLVLLQVLQVCLLVPDQQADPSNLVSLLNLLSSLSCVVVHVSRDHDPVNLVSNVSSLVSNCPHPNNPRQAQRSVSSVVSSQSSCVSSVNNVVCVVVVVVCVVVDDVSNVVHDD

Mean predicted aligned error: 3.1 Å

Sequence (133 aa):
INELFSAPSSIQSQVYSSDNMYAVANHAKSLSQTYAGGGDVDLEALFLYLRAGFYVEFYNADVNFSSWVQPAVVDAIDAFVNNSHFYDDNDGHGKTLAEVIITMDSAEQQHRYLNVVKQWLTRFNESYAAKWN